Protein AF-A0A969JUV7-F1 (afdb_monomer_lite)

Secondary structure (DSSP, 8-state):
--TT-EEE-TT-EEEESS-EEEE--SEEEETTEEEESSS---GGG--S---EEEE-SSSPPEEEE-SEEEE-TT--EEEEESEEEE-SEEE-TTS-EEEEE--SSEEEEPPPTT------EEE------------PPPP--

Radius of gyration: 19.47 Å; chains: 1; bounding box: 37×51×66 Å

pLDDT: mean 85.62, std 19.37, range [42.34, 98.81]

Sequence (141 aa):
MNPAGIVFGQNFSLNIPASFTATTANGIAFGNNWMNATGPNNYALFPGEPTALGFTMTQPAGIINAGTIQVANNQAVSLFAGTVISNGLINAPTGAITTASVTGNQTIRLQVPGSLLGFEVQTASGILPADLPLCQPIYPH

Foldseek 3Di:
DAQQEEEQDQAREDEEAAAEEDENFQWWDQPPDIDGVDDDDDVVPRPDDTFKGAQQDQAGYEYEANYEAHYHEQHEYEYETCYYHHNYYYYHHNYYYYYDHDGHQWMWTDDDPPDPDDTDIDRPDDDDPPDDDPPDDDDDD

Structure (mmCIF, N/CA/C/O backbone):
data_AF-A0A969JUV7-F1
#
_entry.id   AF-A0A969JUV7-F1
#
loop_
_atom_site.group_PDB
_atom_site.id
_atom_site.type_symbol
_atom_site.label_atom_id
_atom_site.label_alt_id
_atom_site.label_comp_id
_atom_site.label_asym_id
_atom_site.label_entity_id
_atom_site.label_seq_id
_atom_site.pdbx_PDB_ins_code
_atom_site.Cartn_x
_atom_site.Cartn_y
_atom_site.Cartn_z
_atom_site.occupancy
_atom_site.B_iso_or_equiv
_atom_site.auth_seq_id
_atom_site.auth_comp_id
_atom_site.auth_asym_id
_atom_site.auth_atom_id
_atom_site.pdbx_PDB_model_num
ATOM 1 N N . MET A 1 1 ? 1.847 -5.754 0.032 1.00 96.94 1 MET A N 1
ATOM 2 C CA . MET A 1 1 ? 2.122 -5.657 -1.415 1.00 96.94 1 MET A CA 1
ATOM 3 C C . MET A 1 1 ? 1.685 -6.954 -2.072 1.00 96.94 1 MET A C 1
ATOM 5 O O . MET A 1 1 ? 2.132 -7.998 -1.621 1.00 96.94 1 MET A O 1
ATOM 9 N N . ASN A 1 2 ? 0.804 -6.902 -3.069 1.00 98.19 2 ASN A N 1
ATOM 10 C CA . ASN A 1 2 ? 0.425 -8.059 -3.880 1.00 98.19 2 ASN A CA 1
ATOM 11 C C . ASN A 1 2 ? 0.020 -7.605 -5.299 1.00 98.19 2 ASN A C 1
ATOM 13 O O . ASN A 1 2 ? -1.084 -7.080 -5.463 1.00 98.19 2 ASN A O 1
ATOM 17 N N . PRO A 1 3 ? 0.863 -7.811 -6.326 1.00 98.12 3 PRO A N 1
ATOM 18 C CA . PRO A 1 3 ? 0.585 -7.349 -7.687 1.00 98.12 3 PRO A CA 1
ATOM 19 C C . PRO A 1 3 ? -0.609 -8.020 -8.359 1.00 98.12 3 PRO A C 1
ATOM 21 O O . PRO A 1 3 ? -1.172 -7.461 -9.296 1.00 98.12 3 PRO A O 1
ATOM 24 N N . ALA A 1 4 ? -1.007 -9.203 -7.880 1.00 98.12 4 ALA A N 1
ATOM 25 C CA . ALA A 1 4 ? -2.168 -9.929 -8.388 1.00 98.12 4 ALA A CA 1
ATOM 26 C C . ALA A 1 4 ? -3.508 -9.346 -7.898 1.00 98.12 4 ALA A C 1
ATOM 28 O O . ALA A 1 4 ? -4.563 -9.760 -8.371 1.00 98.12 4 ALA A O 1
ATOM 29 N N . GLY A 1 5 ? -3.477 -8.386 -6.968 1.00 98.25 5 GLY A N 1
ATOM 30 C CA . GLY A 1 5 ? -4.663 -7.744 -6.407 1.00 98.25 5 GLY A CA 1
ATOM 31 C C . GLY A 1 5 ? -4.884 -8.080 -4.937 1.00 98.25 5 GLY A C 1
ATOM 32 O O . GLY A 1 5 ? -4.271 -8.991 -4.375 1.00 98.25 5 GLY A O 1
ATOM 33 N N . ILE A 1 6 ? -5.753 -7.305 -4.287 1.00 98.62 6 ILE A N 1
ATOM 34 C CA . ILE A 1 6 ? -6.108 -7.497 -2.874 1.00 98.62 6 ILE A CA 1
ATOM 35 C C . ILE A 1 6 ? -7.619 -7.347 -2.714 1.00 98.62 6 ILE A C 1
ATOM 37 O O . ILE A 1 6 ? -8.209 -6.384 -3.199 1.00 98.62 6 ILE A O 1
ATOM 41 N N . VAL A 1 7 ? -8.240 -8.283 -1.999 1.00 98.31 7 VAL A N 1
ATOM 42 C CA . VAL A 1 7 ? -9.665 -8.233 -1.662 1.00 98.31 7 VAL A CA 1
ATOM 43 C C . VAL A 1 7 ? -9.818 -8.328 -0.148 1.00 98.31 7 VAL A C 1
ATOM 45 O O . VAL A 1 7 ? -9.496 -9.351 0.452 1.00 98.31 7 VAL A O 1
ATOM 48 N N . PHE A 1 8 ? -10.342 -7.271 0.465 1.00 98.25 8 PHE A N 1
ATOM 49 C CA . PHE A 1 8 ? -10.827 -7.276 1.841 1.00 98.25 8 PHE A CA 1
ATOM 50 C C . PHE A 1 8 ? -12.337 -7.532 1.803 1.00 98.25 8 PHE A C 1
ATOM 52 O O . PHE A 1 8 ? -13.113 -6.636 1.483 1.00 98.25 8 PHE A O 1
ATOM 59 N N . GLY A 1 9 ? -12.755 -8.778 2.037 1.00 97.81 9 GLY A N 1
ATOM 60 C CA . GLY A 1 9 ? -14.160 -9.196 1.918 1.00 97.81 9 GLY A CA 1
ATOM 61 C C . GLY A 1 9 ? -15.089 -8.596 2.983 1.00 97.81 9 GLY A C 1
ATOM 62 O O . GLY A 1 9 ? -14.638 -7.971 3.935 1.00 97.81 9 GLY A O 1
ATOM 63 N N . GLN A 1 10 ? -16.398 -8.829 2.859 1.00 95.25 10 GLN A N 1
ATOM 64 C CA . GLN A 1 10 ? -17.422 -8.150 3.671 1.00 95.25 10 GLN A CA 1
ATOM 65 C C . GLN A 1 10 ? -17.326 -8.381 5.193 1.00 95.25 10 GLN A C 1
ATOM 67 O O . GLN A 1 10 ? -17.708 -7.516 5.972 1.00 95.25 10 GLN A O 1
ATOM 72 N N . ASN A 1 11 ? -16.762 -9.514 5.619 1.00 95.19 11 ASN A N 1
ATOM 73 C CA . ASN A 1 11 ? -16.541 -9.838 7.036 1.00 95.19 11 ASN A CA 1
ATOM 74 C C . ASN A 1 11 ? -15.081 -9.635 7.476 1.00 95.19 11 ASN A C 1
ATOM 76 O O . ASN A 1 11 ? -14.698 -10.046 8.570 1.00 95.19 11 ASN A O 1
ATOM 80 N N . PHE A 1 12 ? -14.241 -9.059 6.612 1.00 97.44 12 PHE A N 1
ATOM 81 C CA . PHE A 1 12 ? -12.859 -8.760 6.957 1.00 97.44 12 PHE A CA 1
ATOM 82 C C . PHE A 1 12 ? -12.821 -7.646 8.004 1.00 97.44 12 PHE A C 1
ATOM 84 O O . PHE A 1 12 ? -13.498 -6.630 7.857 1.00 97.44 12 PHE A O 1
ATOM 91 N N . SER A 1 13 ? -12.004 -7.825 9.039 1.00 97.81 13 SER A N 1
ATOM 92 C CA . SER A 1 13 ? -11.718 -6.787 10.023 1.00 97.81 13 SER A CA 1
ATOM 93 C C . SER A 1 13 ? -10.221 -6.742 10.289 1.00 97.81 13 SER A C 1
ATOM 95 O O . SER A 1 13 ? -9.625 -7.740 10.697 1.00 97.81 13 SER A O 1
ATOM 97 N N . LEU A 1 14 ? -9.621 -5.581 10.053 1.00 97.94 14 LEU A N 1
ATOM 98 C CA . LEU A 1 14 ? -8.272 -5.248 10.484 1.00 97.94 14 LEU A CA 1
ATOM 99 C C . LEU A 1 14 ? -8.376 -4.169 11.556 1.00 97.94 14 LEU A C 1
ATOM 101 O O . LEU A 1 14 ? -8.973 -3.127 11.310 1.00 97.94 14 LEU A O 1
ATOM 105 N N . ASN A 1 15 ? -7.776 -4.405 12.718 1.00 97.75 15 ASN A N 1
ATOM 106 C CA . ASN A 1 15 ? -7.651 -3.412 13.779 1.00 97.75 15 ASN A CA 1
ATOM 107 C C . ASN A 1 15 ? -6.237 -3.490 14.355 1.00 97.75 15 ASN A C 1
ATOM 109 O O . ASN A 1 15 ? -5.905 -4.453 15.048 1.00 97.75 15 ASN A O 1
ATOM 113 N N . ILE A 1 16 ? -5.392 -2.520 14.010 1.00 97.69 16 ILE A N 1
ATOM 114 C CA . ILE A 1 16 ? -3.970 -2.527 14.372 1.00 97.69 16 ILE A CA 1
ATOM 115 C C . ILE A 1 16 ? -3.524 -1.178 14.955 1.00 97.69 16 ILE A C 1
ATOM 117 O O . ILE A 1 16 ? -4.061 -0.133 14.587 1.00 97.69 16 ILE A O 1
ATOM 121 N N . PRO A 1 17 ? -2.511 -1.157 15.844 1.00 97.12 17 PRO A N 1
ATOM 122 C CA . PRO A 1 17 ? -2.065 0.073 16.499 1.00 97.12 17 PRO A CA 1
ATOM 123 C C . PRO A 1 17 ? -1.187 0.974 15.614 1.00 97.12 17 PRO A C 1
ATOM 125 O O . PRO A 1 17 ? -0.732 2.017 16.073 1.00 97.12 17 PRO A O 1
ATOM 128 N N . ALA A 1 18 ? -0.915 0.571 14.373 1.00 96.06 18 ALA A N 1
ATOM 129 C CA . ALA A 1 18 ? 0.046 1.207 13.480 1.00 96.06 18 ALA A CA 1
ATOM 130 C C . ALA A 1 18 ? -0.593 1.581 12.140 1.00 96.06 18 ALA A C 1
ATOM 132 O O . ALA A 1 18 ? -1.701 1.153 11.818 1.00 96.06 18 ALA A O 1
ATOM 133 N N . SER A 1 19 ? 0.136 2.362 11.347 1.00 95.94 19 SER A N 1
ATOM 134 C CA . SER A 1 19 ? -0.265 2.703 9.986 1.00 95.94 19 SER A CA 1
ATOM 135 C C . SER A 1 19 ? -0.323 1.461 9.088 1.00 95.94 19 SER A C 1
ATOM 137 O O . SER A 1 19 ? 0.500 0.551 9.192 1.00 95.94 19 SER A O 1
ATOM 139 N N . PHE A 1 20 ? -1.296 1.430 8.182 1.00 96.81 20 PHE A N 1
ATOM 140 C CA . PHE A 1 20 ? -1.545 0.328 7.263 1.00 96.81 20 PHE A CA 1
ATOM 141 C C . PHE A 1 20 ? -1.355 0.776 5.816 1.00 96.81 20 PHE A C 1
ATOM 143 O O . PHE A 1 20 ? -1.924 1.779 5.395 1.00 96.81 20 PHE A O 1
ATOM 150 N N . THR A 1 21 ? -0.604 0.00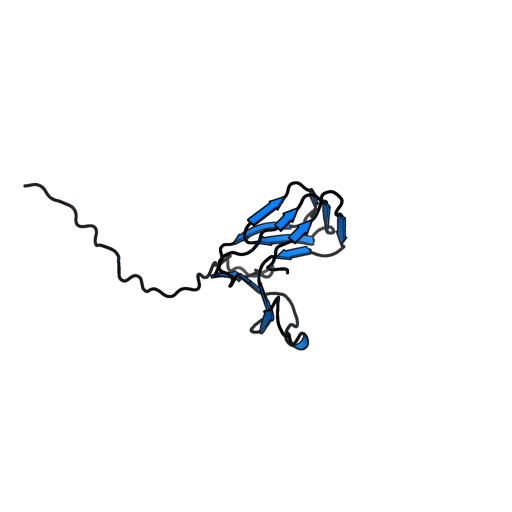7 5.027 1.00 96.56 21 THR A N 1
ATOM 151 C CA . THR A 1 21 ? -0.504 0.220 3.578 1.00 96.56 21 THR A CA 1
ATOM 152 C C . THR A 1 21 ? -0.802 -1.067 2.820 1.00 96.56 21 THR A C 1
ATOM 154 O O . THR A 1 21 ? -0.126 -2.081 3.001 1.00 96.56 21 THR A O 1
ATOM 157 N N . ALA A 1 22 ? -1.775 -1.011 1.914 1.00 97.88 22 ALA A N 1
ATOM 158 C CA . ALA A 1 22 ? -2.044 -2.060 0.941 1.00 97.88 22 ALA A CA 1
ATOM 159 C C . ALA A 1 22 ? -1.699 -1.549 -0.459 1.00 97.88 22 ALA A C 1
ATOM 161 O O . ALA A 1 22 ? -2.064 -0.438 -0.838 1.00 97.88 22 ALA A O 1
ATOM 162 N N . THR A 1 23 ? -0.976 -2.358 -1.233 1.00 98.44 23 THR A N 1
ATOM 163 C CA . THR A 1 23 ? -0.543 -1.951 -2.572 1.00 98.44 23 THR A CA 1
ATOM 164 C C . THR A 1 23 ? -0.492 -3.107 -3.560 1.00 98.44 23 THR A C 1
ATOM 166 O O . THR A 1 23 ? -0.093 -4.211 -3.172 1.00 98.44 23 THR A O 1
ATOM 169 N N . THR A 1 24 ? -0.858 -2.842 -4.817 1.00 98.62 24 THR A N 1
ATOM 170 C CA . THR A 1 24 ? -0.656 -3.751 -5.964 1.00 98.62 24 THR A CA 1
ATOM 171 C C . THR A 1 24 ? 0.575 -3.400 -6.803 1.00 98.62 24 THR A C 1
ATOM 173 O O . THR A 1 24 ? 0.778 -3.958 -7.879 1.00 98.62 24 THR A O 1
ATOM 176 N N . ALA A 1 25 ? 1.439 -2.520 -6.292 1.00 98.31 25 ALA A N 1
ATOM 177 C CA . ALA A 1 25 ? 2.805 -2.375 -6.781 1.00 98.31 25 ALA A CA 1
ATOM 178 C C . ALA A 1 25 ? 3.531 -3.731 -6.780 1.00 98.31 25 ALA A C 1
ATOM 180 O O . ALA A 1 25 ? 3.235 -4.608 -5.965 1.00 98.31 25 ALA A O 1
ATOM 181 N N . ASN A 1 26 ? 4.514 -3.888 -7.662 1.00 98.06 26 ASN A N 1
ATOM 182 C CA . ASN A 1 26 ? 5.400 -5.050 -7.706 1.00 98.06 26 ASN A CA 1
ATOM 183 C C . ASN A 1 26 ? 6.809 -4.775 -7.179 1.00 98.06 26 ASN A C 1
ATOM 185 O O . ASN A 1 26 ? 7.618 -5.703 -7.120 1.00 98.06 26 ASN A O 1
ATOM 189 N N . GLY A 1 27 ? 7.070 -3.546 -6.732 1.00 97.25 27 GLY A N 1
ATOM 190 C CA . GLY A 1 27 ? 8.274 -3.193 -5.996 1.00 97.25 27 GLY A CA 1
ATOM 191 C C . GLY A 1 27 ? 8.018 -2.159 -4.901 1.00 97.25 27 GLY A C 1
ATOM 192 O O . GLY A 1 27 ? 7.154 -1.293 -5.044 1.00 97.25 27 GLY A O 1
ATOM 193 N N . ILE A 1 28 ? 8.809 -2.219 -3.831 1.00 96.69 28 ILE A N 1
ATOM 194 C CA . ILE A 1 28 ? 8.925 -1.173 -2.807 1.00 96.69 28 ILE A CA 1
ATOM 195 C C . ILE A 1 28 ? 10.393 -0.760 -2.709 1.00 96.69 28 ILE A C 1
ATOM 197 O O . ILE A 1 28 ? 11.256 -1.616 -2.522 1.00 96.69 28 ILE A O 1
ATOM 201 N N . ALA A 1 29 ? 10.681 0.534 -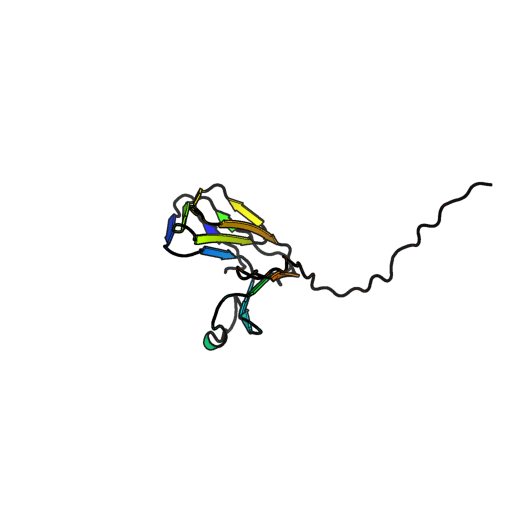2.825 1.00 94.50 29 ALA A N 1
ATOM 202 C CA . ALA A 1 29 ? 12.038 1.048 -2.685 1.00 94.50 29 ALA A CA 1
ATOM 203 C C . ALA A 1 29 ? 12.372 1.362 -1.222 1.00 94.50 29 ALA A C 1
ATOM 205 O O . ALA A 1 29 ? 11.565 1.968 -0.519 1.00 94.50 29 ALA A O 1
ATOM 206 N N . PHE A 1 30 ? 13.588 1.009 -0.813 1.00 92.62 30 PHE A N 1
ATOM 207 C CA . PHE A 1 30 ? 14.226 1.389 0.447 1.00 92.62 30 PHE A CA 1
ATOM 208 C C . PHE A 1 30 ? 15.598 1.982 0.105 1.00 92.62 30 PHE A C 1
ATOM 210 O O . PHE A 1 30 ? 16.546 1.257 -0.216 1.00 92.62 30 PHE A O 1
ATOM 217 N N . GLY A 1 31 ? 15.693 3.314 0.079 1.00 87.00 31 GLY A N 1
ATOM 218 C CA . GLY A 1 31 ? 16.861 4.000 -0.480 1.00 87.00 31 GLY A CA 1
ATOM 219 C C . GLY A 1 31 ? 17.077 3.624 -1.953 1.00 87.00 31 GLY A C 1
ATOM 220 O O . GLY A 1 31 ? 16.204 3.867 -2.783 1.00 87.00 31 GLY A O 1
ATOM 221 N N . ASN A 1 32 ? 18.223 3.008 -2.262 1.00 87.81 32 ASN A N 1
ATOM 222 C CA . ASN A 1 32 ? 18.583 2.571 -3.620 1.00 87.81 32 ASN A CA 1
ATOM 223 C C . ASN A 1 32 ? 18.185 1.116 -3.929 1.00 87.81 32 ASN A C 1
ATOM 225 O O . ASN A 1 32 ? 18.376 0.658 -5.055 1.00 87.81 32 ASN A O 1
ATOM 229 N N . ASN A 1 33 ? 17.663 0.380 -2.945 1.00 93.75 33 ASN A N 1
ATOM 230 C CA . ASN A 1 33 ? 17.331 -1.034 -3.089 1.00 93.75 33 ASN A CA 1
ATOM 231 C C . ASN A 1 33 ? 15.827 -1.226 -3.298 1.00 93.75 33 ASN A C 1
ATOM 233 O O . ASN A 1 33 ? 15.017 -0.460 -2.780 1.00 93.75 33 ASN A O 1
ATOM 237 N N . TRP A 1 34 ? 15.457 -2.287 -4.016 1.00 94.75 34 TRP A N 1
ATOM 238 C CA . TRP A 1 34 ? 14.064 -2.646 -4.276 1.00 94.75 34 TRP A CA 1
ATOM 239 C C . TRP A 1 34 ? 13.722 -3.999 -3.668 1.00 94.75 34 TRP A C 1
ATOM 241 O O . TRP A 1 34 ? 14.364 -5.007 -3.963 1.00 94.75 34 TRP A O 1
ATOM 251 N N . MET A 1 35 ? 12.676 -4.014 -2.850 1.00 96.06 35 MET A N 1
ATOM 252 C CA . MET A 1 35 ? 11.967 -5.222 -2.460 1.00 96.06 35 MET A CA 1
ATOM 253 C C . MET A 1 35 ? 10.970 -5.566 -3.562 1.00 96.06 35 MET A C 1
ATOM 255 O O . MET A 1 35 ? 10.026 -4.813 -3.796 1.00 96.06 35 MET A O 1
ATOM 259 N N . ASN A 1 36 ? 11.157 -6.705 -4.220 1.00 96.50 36 ASN A N 1
ATOM 260 C CA . ASN A 1 36 ? 10.290 -7.172 -5.297 1.00 96.50 36 ASN A CA 1
ATOM 261 C C . ASN A 1 36 ? 9.166 -8.052 -4.747 1.00 96.50 36 ASN A C 1
ATOM 263 O O . ASN A 1 36 ? 9.376 -8.841 -3.829 1.00 96.50 36 ASN A O 1
ATOM 267 N N . ALA A 1 37 ? 7.970 -7.969 -5.322 1.00 96.06 37 ALA A N 1
ATOM 268 C CA . ALA A 1 37 ? 6.853 -8.820 -4.907 1.00 96.06 37 ALA A CA 1
ATOM 269 C C . ALA A 1 37 ? 7.039 -10.304 -5.261 1.00 96.06 37 ALA A C 1
ATOM 271 O O . ALA A 1 37 ? 6.408 -11.170 -4.660 1.00 96.06 37 ALA A O 1
ATOM 272 N N . THR A 1 38 ? 7.892 -10.593 -6.243 1.00 93.12 38 THR A N 1
ATOM 273 C CA . THR A 1 38 ? 8.174 -11.938 -6.746 1.00 93.12 38 THR A CA 1
ATOM 274 C C . THR A 1 38 ? 9.668 -12.118 -6.958 1.00 93.12 38 THR A C 1
ATOM 276 O O . THR A 1 38 ? 10.360 -11.168 -7.322 1.00 93.12 38 THR A O 1
ATOM 279 N N . GLY A 1 39 ? 10.147 -13.351 -6.818 1.00 92.94 39 GLY A N 1
ATOM 280 C CA . GLY A 1 39 ? 11.566 -13.666 -6.963 1.00 92.94 39 GLY A CA 1
ATOM 281 C C . GLY A 1 39 ? 12.359 -13.454 -5.667 1.00 92.94 39 GLY A C 1
ATOM 282 O O . GLY A 1 39 ? 11.779 -13.193 -4.610 1.00 92.94 39 GLY A O 1
ATOM 283 N N . PRO A 1 40 ? 13.688 -13.634 -5.722 1.00 92.75 40 PRO A N 1
ATOM 284 C CA . PRO A 1 40 ? 14.535 -13.553 -4.542 1.00 92.75 40 PRO A CA 1
ATOM 285 C C . PRO A 1 40 ? 14.668 -12.107 -4.047 1.00 92.75 40 PRO A C 1
ATOM 287 O O . PRO A 1 40 ? 14.866 -11.180 -4.830 1.00 92.75 40 PRO A O 1
ATOM 290 N N . ASN A 1 41 ? 14.626 -11.937 -2.726 1.00 95.00 41 ASN A N 1
ATOM 291 C CA . ASN A 1 41 ? 14.894 -10.675 -2.043 1.00 95.00 41 ASN A CA 1
ATOM 292 C C . ASN A 1 41 ? 15.967 -10.883 -0.976 1.00 95.00 41 ASN A C 1
ATOM 294 O O . ASN A 1 41 ? 15.945 -11.884 -0.260 1.00 95.00 41 ASN A O 1
ATOM 298 N N . ASN A 1 42 ? 16.858 -9.905 -0.822 1.00 92.50 42 ASN A N 1
ATOM 299 C CA . ASN A 1 42 ? 17.752 -9.833 0.328 1.00 92.50 42 ASN A CA 1
ATOM 300 C C . ASN A 1 42 ? 17.207 -8.814 1.335 1.00 92.50 42 ASN A C 1
ATOM 302 O O . ASN A 1 42 ? 17.473 -7.619 1.231 1.00 92.50 42 ASN A O 1
ATOM 306 N N . TYR A 1 43 ? 16.447 -9.299 2.315 1.00 89.50 43 TYR A N 1
ATOM 307 C CA . TYR A 1 43 ? 15.756 -8.448 3.288 1.00 89.50 43 TYR A CA 1
ATOM 308 C C . TYR A 1 43 ? 16.695 -7.632 4.187 1.00 89.50 43 TYR A C 1
ATOM 310 O O . TYR A 1 43 ? 16.280 -6.603 4.713 1.00 89.50 43 TYR A O 1
ATOM 318 N N . ALA A 1 44 ? 17.968 -8.026 4.312 1.00 92.56 44 ALA A N 1
ATOM 319 C CA . ALA A 1 44 ? 18.965 -7.246 5.045 1.00 92.56 44 ALA A CA 1
ATOM 320 C C . ALA A 1 44 ? 19.300 -5.903 4.363 1.00 92.56 44 ALA A C 1
ATOM 322 O O . ALA A 1 44 ? 19.864 -5.018 5.001 1.00 92.56 44 ALA A O 1
ATOM 323 N N . LEU A 1 45 ? 18.950 -5.736 3.080 1.00 88.81 45 LEU A N 1
ATOM 324 C CA . LEU A 1 45 ? 19.205 -4.521 2.297 1.00 88.81 45 LEU A CA 1
ATOM 325 C C . LEU A 1 45 ? 18.090 -3.473 2.386 1.00 88.81 45 LEU A C 1
ATOM 327 O O . LEU A 1 45 ? 18.193 -2.428 1.738 1.00 88.81 45 LEU A O 1
ATOM 331 N N . PHE A 1 46 ? 17.042 -3.730 3.170 1.00 88.25 46 PHE A N 1
ATOM 332 C CA . PHE A 1 46 ? 15.891 -2.837 3.312 1.00 88.25 46 PHE A CA 1
ATOM 333 C C . PHE A 1 46 ? 15.750 -2.257 4.734 1.00 88.25 46 PHE A C 1
ATOM 335 O O . PHE A 1 46 ? 14.670 -2.354 5.319 1.00 88.25 46 PHE A O 1
ATOM 342 N N . PRO A 1 47 ? 16.809 -1.686 5.347 1.00 81.62 47 PRO A N 1
ATOM 343 C CA . PRO A 1 47 ? 16.649 -0.988 6.614 1.00 81.62 47 PRO A CA 1
ATOM 344 C C . PRO A 1 47 ? 15.896 0.337 6.405 1.00 81.62 47 PRO A C 1
ATOM 346 O O . PRO A 1 47 ? 16.151 1.062 5.443 1.00 81.62 47 PRO A O 1
ATOM 349 N N . GLY A 1 48 ? 15.017 0.681 7.347 1.00 85.50 48 GLY A N 1
ATOM 350 C CA . GLY A 1 48 ? 14.319 1.969 7.381 1.00 85.50 48 GLY A CA 1
ATOM 351 C C . GLY A 1 48 ? 12.975 1.986 6.651 1.00 85.50 48 GLY A C 1
ATOM 352 O O . GLY A 1 48 ? 12.328 0.955 6.478 1.00 85.50 48 GLY A O 1
ATOM 353 N N . GLU A 1 49 ? 12.548 3.189 6.265 1.00 88.56 49 GLU A N 1
ATOM 354 C CA . GLU A 1 49 ? 11.213 3.437 5.717 1.00 88.56 49 GLU A CA 1
ATOM 355 C C . GLU A 1 49 ? 11.167 3.301 4.184 1.00 88.56 49 GLU A C 1
ATOM 357 O O . GLU A 1 49 ? 12.114 3.698 3.492 1.00 88.56 49 GLU A O 1
ATOM 362 N N . PRO A 1 50 ? 10.052 2.799 3.625 1.00 91.94 50 PRO A N 1
ATOM 363 C CA . PRO A 1 50 ? 9.798 2.821 2.191 1.00 91.94 50 PRO A CA 1
ATOM 364 C C . PRO A 1 50 ? 9.835 4.237 1.602 1.00 91.94 50 PRO A C 1
ATOM 366 O O . PRO A 1 50 ? 9.213 5.157 2.130 1.00 91.94 50 PRO A O 1
ATOM 369 N N . THR A 1 51 ? 10.480 4.405 0.449 1.00 92.38 51 THR A N 1
ATOM 370 C CA . THR A 1 51 ? 10.582 5.699 -0.253 1.00 92.38 51 THR A CA 1
ATOM 371 C C . THR A 1 51 ? 9.823 5.734 -1.576 1.00 92.38 51 THR A C 1
ATOM 373 O O . THR A 1 51 ? 9.525 6.813 -2.091 1.00 92.38 51 THR A O 1
ATOM 376 N N . ALA A 1 52 ? 9.496 4.578 -2.160 1.00 94.25 52 ALA A N 1
ATOM 377 C CA . ALA A 1 52 ? 8.745 4.520 -3.409 1.00 94.25 52 ALA A CA 1
ATOM 378 C C . ALA A 1 52 ? 7.984 3.205 -3.601 1.00 94.25 52 ALA A C 1
ATOM 380 O O . ALA A 1 52 ? 8.344 2.172 -3.040 1.00 94.25 52 ALA A O 1
ATOM 381 N N . LEU A 1 53 ? 6.969 3.248 -4.462 1.00 96.94 53 LEU A N 1
ATOM 382 C CA . LEU A 1 53 ? 6.234 2.092 -4.963 1.00 96.94 53 LEU A CA 1
ATOM 383 C C . LEU A 1 53 ? 6.431 1.977 -6.476 1.00 96.94 53 LEU A C 1
ATOM 385 O O . LEU A 1 53 ? 6.217 2.941 -7.209 1.00 96.94 53 LEU A O 1
ATOM 389 N N . GLY A 1 54 ? 6.829 0.796 -6.938 1.00 97.44 54 GLY A N 1
ATOM 390 C CA . GLY A 1 54 ? 7.042 0.486 -8.346 1.00 97.44 54 GLY A CA 1
ATOM 391 C C . GLY A 1 54 ? 5.829 -0.227 -8.921 1.00 97.44 54 GLY A C 1
ATOM 392 O O . GLY A 1 54 ? 5.500 -1.328 -8.487 1.00 97.44 54 GLY A O 1
ATOM 393 N N . PHE A 1 55 ? 5.182 0.390 -9.902 1.00 97.88 55 PHE A N 1
ATOM 394 C CA . PHE A 1 55 ? 4.109 -0.190 -10.703 1.00 97.88 55 PHE A CA 1
ATOM 395 C C . PHE A 1 55 ? 4.662 -0.475 -12.101 1.00 97.88 55 PHE A C 1
ATOM 397 O O . PHE A 1 55 ? 4.268 0.159 -13.073 1.00 97.88 55 PHE A O 1
ATOM 404 N N . THR A 1 56 ? 5.636 -1.385 -12.219 1.00 96.62 56 THR A N 1
ATOM 405 C CA . THR A 1 56 ? 6.358 -1.599 -13.493 1.00 96.62 56 THR A CA 1
ATOM 406 C C . THR A 1 56 ? 5.600 -2.489 -14.481 1.00 96.62 56 THR A C 1
ATOM 408 O O . THR A 1 56 ? 5.980 -2.591 -15.645 1.00 96.62 56 THR A O 1
ATOM 411 N N . MET A 1 57 ? 4.504 -3.106 -14.034 1.00 95.38 57 MET A N 1
ATOM 412 C CA . MET A 1 57 ? 3.560 -3.845 -14.874 1.00 95.38 57 MET A CA 1
ATOM 413 C C . MET A 1 57 ? 2.732 -2.889 -15.735 1.00 95.38 57 MET A C 1
ATOM 415 O O . MET A 1 57 ? 2.386 -1.809 -15.271 1.00 95.38 57 MET A O 1
ATOM 419 N N . THR A 1 58 ? 2.336 -3.315 -16.937 1.00 96.44 58 THR A N 1
ATOM 420 C CA . THR A 1 58 ? 1.479 -2.521 -17.841 1.00 96.44 58 THR A CA 1
ATOM 421 C C . THR A 1 58 ? 0.077 -2.292 -17.287 1.00 96.44 58 THR A C 1
ATOM 423 O O . THR A 1 58 ? -0.500 -1.223 -17.469 1.00 96.44 58 THR A O 1
ATOM 426 N N . GLN A 1 59 ? -0.471 -3.280 -16.579 1.00 96.75 59 GLN A N 1
ATOM 427 C CA . GLN A 1 59 ? -1.792 -3.185 -15.971 1.00 96.75 59 GLN A CA 1
ATOM 428 C C . GLN A 1 59 ? -1.744 -3.712 -14.534 1.00 96.75 59 GLN A C 1
ATOM 430 O O . GLN A 1 59 ? -1.834 -4.921 -14.314 1.00 96.75 59 GLN A O 1
ATOM 435 N N . PRO A 1 60 ? -1.550 -2.824 -13.545 1.00 97.56 60 PRO A N 1
ATOM 436 C CA . PRO A 1 60 ? -1.612 -3.205 -12.144 1.00 97.56 60 PRO A CA 1
ATOM 437 C C . PRO A 1 60 ? -3.017 -3.675 -11.755 1.00 97.56 60 PRO A C 1
ATOM 439 O O . PRO A 1 60 ? -4.016 -3.117 -12.210 1.00 97.56 60 PRO A O 1
ATOM 442 N N . ALA A 1 61 ? -3.104 -4.677 -10.879 1.00 98.50 61 ALA A N 1
ATOM 443 C CA . ALA A 1 61 ? -4.384 -5.161 -10.371 1.00 98.50 61 ALA A CA 1
ATOM 444 C C . ALA A 1 61 ? -5.043 -4.160 -9.404 1.00 98.50 61 ALA A C 1
ATOM 446 O O . ALA A 1 61 ? -4.424 -3.187 -8.957 1.00 98.50 61 ALA A O 1
ATOM 447 N N . GLY A 1 62 ? -6.305 -4.415 -9.056 1.00 98.50 62 GLY A N 1
ATOM 448 C CA . GLY A 1 62 ? -7.080 -3.575 -8.147 1.00 98.50 62 GLY A CA 1
ATOM 449 C C . GLY A 1 62 ? -7.009 -3.974 -6.668 1.00 98.50 62 GLY A C 1
ATOM 450 O O . GLY A 1 62 ? -6.577 -5.072 -6.307 1.00 98.50 62 GLY A O 1
ATOM 451 N N . ILE A 1 63 ? -7.489 -3.070 -5.815 1.00 98.81 63 ILE A N 1
ATOM 452 C CA . ILE A 1 63 ? -7.845 -3.322 -4.416 1.00 98.81 63 ILE A CA 1
ATOM 453 C C . ILE A 1 63 ? -9.355 -3.145 -4.276 1.00 98.81 63 ILE A C 1
ATOM 455 O O . ILE A 1 63 ? -9.893 -2.109 -4.667 1.00 98.81 63 ILE A O 1
ATOM 459 N N . ILE A 1 64 ? -10.024 -4.130 -3.679 1.00 98.50 64 ILE A N 1
ATOM 460 C CA . ILE A 1 64 ? -11.435 -4.045 -3.293 1.00 98.50 64 ILE A CA 1
ATOM 461 C C . ILE A 1 64 ? -11.516 -4.128 -1.771 1.00 98.50 64 ILE A C 1
ATOM 463 O O . ILE A 1 64 ? -11.049 -5.101 -1.182 1.00 98.50 64 ILE A O 1
ATOM 467 N N . ASN A 1 65 ? -12.127 -3.134 -1.135 1.00 98.31 65 ASN A N 1
ATOM 468 C CA . ASN A 1 65 ? -12.468 -3.160 0.280 1.00 98.31 65 ASN A CA 1
ATOM 469 C C . ASN A 1 65 ? -13.985 -3.195 0.472 1.00 98.31 65 ASN A C 1
ATOM 471 O O . ASN A 1 65 ? -14.669 -2.226 0.166 1.00 98.31 65 ASN A O 1
ATOM 475 N N . ALA A 1 66 ? -14.500 -4.288 1.018 1.00 98.38 66 ALA A N 1
ATOM 476 C CA . ALA A 1 66 ? -15.883 -4.451 1.455 1.00 98.38 66 ALA A CA 1
ATOM 477 C C . ALA A 1 66 ? -16.001 -4.656 2.980 1.00 98.38 66 ALA A C 1
ATOM 479 O O . ALA A 1 66 ? -17.118 -4.750 3.481 1.00 98.38 66 ALA A O 1
ATOM 480 N N . GLY A 1 67 ? -14.876 -4.738 3.701 1.00 98.19 67 GLY A N 1
ATOM 481 C CA . GLY A 1 67 ? -14.818 -4.978 5.147 1.00 98.19 67 GLY A CA 1
ATOM 482 C C . GLY A 1 67 ? -14.449 -3.732 5.953 1.00 98.19 67 GLY A C 1
ATOM 483 O O . GLY A 1 67 ? -14.643 -2.604 5.505 1.00 98.19 67 GLY A O 1
ATOM 484 N N . THR A 1 68 ? -13.894 -3.933 7.147 1.00 98.56 68 THR A N 1
ATOM 485 C CA . THR A 1 68 ? -13.462 -2.860 8.052 1.00 98.56 68 THR A CA 1
ATOM 486 C C . THR A 1 68 ? -11.943 -2.826 8.169 1.00 98.56 68 THR A C 1
ATOM 488 O O . THR A 1 68 ? -11.315 -3.808 8.559 1.00 98.56 68 THR A O 1
ATOM 491 N N . ILE A 1 69 ? -11.345 -1.674 7.872 1.00 98.50 69 ILE A N 1
ATOM 492 C CA . ILE A 1 69 ? -9.922 -1.391 8.072 1.00 98.50 69 ILE A CA 1
ATOM 493 C C . ILE A 1 69 ? -9.818 -0.275 9.108 1.00 98.50 69 ILE A C 1
ATOM 495 O O . ILE A 1 69 ? -10.207 0.857 8.836 1.00 98.50 69 ILE A O 1
ATOM 499 N N . GLN A 1 70 ? -9.297 -0.585 10.289 1.00 98.44 70 GLN A N 1
ATOM 500 C CA . GLN A 1 70 ? -9.131 0.352 11.391 1.00 98.44 70 GLN A CA 1
ATOM 501 C C . GLN A 1 70 ? -7.672 0.419 11.846 1.00 98.44 70 GLN A C 1
ATOM 503 O O . GLN A 1 70 ? -7.009 -0.603 12.042 1.00 98.44 70 GLN A O 1
ATOM 508 N N . VAL A 1 71 ? -7.194 1.644 12.048 1.00 98.38 71 VAL A N 1
ATOM 509 C CA . VAL A 1 71 ? -5.901 1.939 12.673 1.00 98.38 71 VAL A CA 1
ATOM 510 C C . VAL A 1 71 ? -6.105 2.805 13.918 1.00 98.38 71 VAL A C 1
ATOM 512 O O . VAL A 1 71 ? -7.166 3.409 14.099 1.00 98.38 71 VAL A O 1
ATOM 515 N N . ALA A 1 72 ? -5.109 2.847 14.803 1.00 97.94 72 ALA A N 1
ATOM 516 C CA . ALA A 1 72 ? -5.153 3.687 16.000 1.00 97.94 72 ALA A CA 1
ATOM 517 C C . ALA A 1 72 ? -5.129 5.195 15.683 1.00 97.94 72 ALA A C 1
ATOM 519 O O . ALA A 1 72 ? -4.884 5.618 14.552 1.00 97.94 72 ALA A O 1
ATOM 520 N N . ASN A 1 73 ? -5.362 6.012 16.713 1.00 97.44 73 ASN A N 1
ATOM 521 C CA . ASN A 1 73 ? -5.310 7.467 16.597 1.00 97.44 73 ASN A CA 1
ATOM 522 C C . ASN A 1 73 ? -3.967 7.928 16.013 1.00 97.44 73 ASN A C 1
ATOM 524 O O . ASN A 1 73 ? -2.911 7.414 16.390 1.00 97.44 73 ASN A O 1
ATOM 528 N N . ASN A 1 74 ? -4.014 8.933 15.139 1.00 95.94 74 ASN A N 1
ATOM 529 C CA . ASN A 1 74 ? -2.835 9.525 14.500 1.00 95.94 74 ASN A CA 1
ATOM 530 C C . ASN A 1 74 ? -2.028 8.530 13.631 1.00 95.94 74 ASN A C 1
ATOM 532 O O . ASN A 1 74 ? -0.838 8.729 13.398 1.00 95.94 74 ASN A O 1
ATOM 536 N N . GLN A 1 75 ? -2.660 7.449 13.160 1.00 96.69 75 GLN A N 1
ATOM 537 C CA . GLN A 1 75 ? -2.091 6.502 12.194 1.00 96.69 75 GLN A CA 1
ATOM 538 C C . GLN A 1 75 ? -2.759 6.645 10.828 1.00 96.69 75 GLN A C 1
ATOM 540 O O . GLN A 1 75 ? -3.877 7.142 10.726 1.00 96.69 75 GLN A O 1
ATOM 545 N N . ALA A 1 76 ? -2.087 6.197 9.769 1.00 96.00 76 ALA A N 1
ATOM 546 C CA . ALA A 1 76 ? -2.573 6.337 8.403 1.00 96.00 76 ALA A CA 1
ATOM 547 C C . ALA A 1 76 ? -3.035 5.010 7.787 1.00 96.00 76 ALA A C 1
ATOM 549 O O . ALA A 1 76 ? -2.476 3.952 8.069 1.00 96.00 76 ALA A O 1
ATOM 550 N N . VAL A 1 77 ? -4.011 5.076 6.882 1.00 97.56 77 VAL A N 1
ATOM 551 C CA . VAL A 1 77 ? -4.357 3.992 5.954 1.00 97.56 77 VAL A CA 1
ATOM 552 C C . VAL A 1 77 ? -4.054 4.451 4.534 1.00 97.56 77 VAL A C 1
ATOM 554 O O . VAL A 1 77 ? -4.586 5.462 4.091 1.00 97.56 77 VAL A O 1
ATOM 557 N N . SER A 1 78 ? -3.241 3.692 3.803 1.00 96.62 78 SER A N 1
ATOM 558 C CA . SER A 1 78 ? -2.898 3.986 2.411 1.00 96.62 78 SER A CA 1
ATOM 559 C C . SER A 1 78 ? -3.224 2.817 1.480 1.00 96.62 78 SER A C 1
ATOM 561 O O . SER A 1 78 ? -2.741 1.704 1.690 1.00 96.62 78 SER A O 1
ATOM 563 N N . LEU A 1 79 ? -4.018 3.056 0.434 1.00 97.81 79 LEU A N 1
ATOM 564 C CA . LEU A 1 79 ? -4.372 2.065 -0.588 1.00 97.81 79 LEU A CA 1
ATOM 565 C C . LEU A 1 79 ? -3.887 2.534 -1.969 1.00 97.81 79 LEU A C 1
ATOM 567 O O . LEU A 1 79 ? -4.402 3.512 -2.510 1.00 97.81 79 LEU A O 1
ATOM 571 N N . PHE A 1 80 ? -2.923 1.825 -2.557 1.00 97.69 80 PHE A N 1
ATOM 572 C CA . PHE A 1 80 ? -2.340 2.169 -3.862 1.00 97.69 80 PHE A CA 1
ATOM 573 C C . PHE A 1 80 ? -2.501 1.020 -4.852 1.00 97.69 80 PHE A C 1
ATOM 575 O O . PHE A 1 80 ? -1.965 -0.064 -4.634 1.00 97.69 80 PHE A O 1
ATOM 582 N N . ALA A 1 81 ? -3.223 1.219 -5.950 1.00 98.38 81 ALA A N 1
ATOM 583 C CA . ALA A 1 81 ? -3.490 0.121 -6.876 1.00 98.38 81 ALA A CA 1
ATOM 584 C C . ALA A 1 81 ? -3.726 0.584 -8.307 1.00 98.38 81 ALA A C 1
ATOM 586 O O . ALA A 1 81 ? -3.860 1.773 -8.543 1.00 98.38 81 ALA A O 1
ATOM 587 N N . GLY A 1 82 ? -3.863 -0.342 -9.259 1.00 97.94 82 GLY A N 1
ATOM 588 C CA . GLY A 1 82 ? -4.376 -0.005 -10.592 1.00 97.94 82 GLY A CA 1
ATOM 589 C C . GLY A 1 82 ? -5.800 0.549 -10.544 1.00 97.94 82 GLY A C 1
ATOM 590 O O . GLY A 1 82 ? -6.176 1.434 -11.307 1.00 97.94 82 GLY A O 1
ATOM 591 N N . THR A 1 83 ? -6.597 0.063 -9.596 1.00 98.19 83 THR A N 1
ATOM 592 C CA . THR A 1 83 ? -7.937 0.571 -9.291 1.00 98.19 83 THR A CA 1
ATOM 593 C C . THR A 1 83 ? -8.221 0.345 -7.815 1.00 98.19 83 THR A C 1
ATOM 595 O O . THR A 1 83 ? -7.913 -0.726 -7.295 1.00 98.19 83 THR A O 1
ATOM 598 N N . VAL A 1 84 ? -8.817 1.318 -7.131 1.00 98.06 84 VAL A N 1
ATOM 599 C CA . VAL A 1 84 ? -9.248 1.167 -5.734 1.00 98.06 84 VAL A CA 1
ATOM 600 C C . VAL A 1 84 ? -10.764 1.303 -5.660 1.00 98.06 84 VAL A C 1
ATOM 602 O O . VAL A 1 84 ? -11.318 2.319 -6.069 1.00 98.06 84 VAL A O 1
ATOM 605 N N . ILE A 1 85 ? -11.429 0.283 -5.122 1.00 97.75 85 ILE A N 1
ATOM 606 C CA . ILE A 1 85 ? -12.866 0.274 -4.838 1.00 97.75 85 ILE A CA 1
ATOM 607 C C . ILE A 1 85 ? -13.029 0.045 -3.336 1.00 97.75 85 ILE A C 1
ATOM 609 O O . ILE A 1 85 ? -12.524 -0.943 -2.810 1.00 97.75 85 ILE A O 1
ATOM 613 N N . SER A 1 86 ? -13.725 0.938 -2.632 1.00 96.12 86 SER A N 1
ATOM 614 C CA . SER A 1 86 ? -13.990 0.786 -1.197 1.00 96.12 86 SER A CA 1
ATOM 615 C C . SER A 1 86 ? -15.470 0.997 -0.893 1.00 96.12 86 SER A C 1
ATOM 617 O O . SER A 1 86 ? -15.946 2.124 -0.840 1.00 96.12 86 SER A O 1
ATOM 619 N N . ASN A 1 87 ? -16.180 -0.106 -0.673 1.00 95.06 87 ASN A N 1
ATOM 620 C CA . ASN A 1 87 ? -17.559 -0.168 -0.187 1.00 95.06 87 ASN A CA 1
ATOM 621 C C . ASN A 1 87 ? -17.642 -0.521 1.312 1.00 95.06 87 ASN A C 1
ATOM 623 O O . ASN A 1 87 ? -18.731 -0.512 1.879 1.00 95.06 87 ASN A O 1
ATOM 627 N N . GLY A 1 88 ? -16.512 -0.863 1.934 1.00 95.69 88 GLY A N 1
ATOM 628 C CA . GLY A 1 88 ? -16.368 -1.102 3.368 1.00 95.69 88 GLY A CA 1
ATOM 6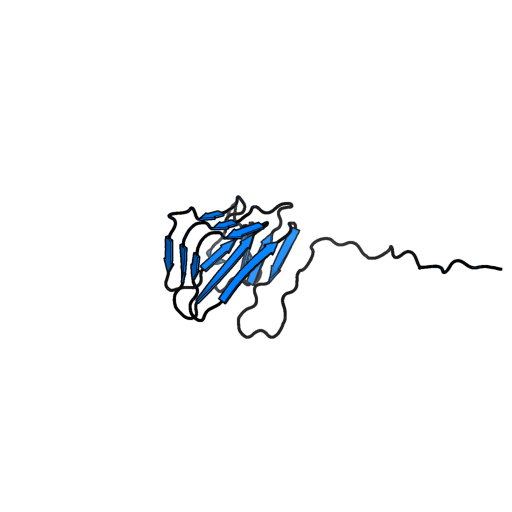29 C C . GLY A 1 88 ? -15.965 0.148 4.164 1.00 95.69 88 GLY A C 1
ATOM 630 O O . GLY A 1 88 ? -15.816 1.237 3.607 1.00 95.69 88 GLY A O 1
ATOM 631 N N . LEU A 1 89 ? -15.748 -0.014 5.473 1.00 97.44 89 LEU A N 1
ATOM 632 C CA . LEU A 1 89 ? -15.316 1.053 6.379 1.00 97.44 89 LEU A CA 1
ATOM 633 C C . LEU A 1 89 ? -13.786 1.168 6.403 1.00 97.44 89 LEU A C 1
ATOM 635 O O . LEU A 1 89 ? -13.081 0.176 6.583 1.00 97.44 89 LEU A O 1
ATOM 639 N N . ILE A 1 90 ? -13.272 2.392 6.293 1.00 98.06 90 ILE A N 1
ATOM 640 C CA . ILE A 1 90 ? -11.875 2.718 6.598 1.00 98.06 90 ILE A CA 1
ATOM 641 C C . ILE A 1 90 ? -11.879 3.765 7.709 1.00 98.06 90 ILE A C 1
ATOM 643 O O . ILE A 1 90 ? -12.444 4.842 7.537 1.00 98.06 90 ILE A O 1
ATOM 647 N N . ASN A 1 91 ? -11.268 3.444 8.848 1.00 98.06 91 ASN A N 1
ATOM 648 C CA . ASN A 1 91 ? -11.216 4.305 10.021 1.00 98.06 91 ASN A CA 1
ATOM 649 C C . ASN A 1 91 ? -9.764 4.574 10.441 1.00 98.06 91 ASN A C 1
ATOM 651 O O . ASN A 1 91 ? -9.055 3.668 10.877 1.00 98.06 91 ASN A O 1
ATOM 655 N N . ALA A 1 92 ? -9.351 5.835 10.342 1.00 97.81 92 ALA A N 1
ATOM 656 C CA . ALA A 1 92 ? -8.052 6.332 10.788 1.00 97.81 92 ALA A CA 1
ATOM 657 C C . ALA A 1 92 ? -8.264 7.594 11.644 1.00 97.81 92 ALA A C 1
ATOM 659 O O . ALA A 1 92 ? -8.126 8.714 11.143 1.00 97.81 92 ALA A O 1
ATOM 660 N N . PRO A 1 93 ? -8.686 7.447 12.915 1.00 97.31 93 PRO A N 1
ATOM 661 C CA . PRO A 1 93 ? -9.041 8.587 13.752 1.00 97.31 93 PRO A CA 1
ATOM 662 C C . PRO A 1 93 ? -7.862 9.551 13.886 1.00 97.31 93 PRO A C 1
ATOM 664 O O . PRO A 1 93 ? -6.744 9.127 14.168 1.00 97.31 93 PRO A O 1
ATOM 667 N N . THR A 1 94 ? -8.108 10.844 13.659 1.00 95.62 94 THR A N 1
ATOM 668 C CA . THR A 1 94 ? -7.088 11.914 13.691 1.00 95.62 94 THR A CA 1
ATOM 669 C C . THR A 1 94 ? -5.842 11.646 12.831 1.00 95.62 94 THR A C 1
ATOM 671 O O . THR A 1 94 ? -4.809 12.269 13.053 1.00 95.62 94 THR A O 1
ATOM 674 N N . GLY A 1 95 ? -5.915 10.702 11.892 1.00 94.62 95 GLY A N 1
ATOM 675 C CA . GLY A 1 95 ? -4.848 10.336 10.973 1.00 94.62 95 GLY A CA 1
ATOM 676 C C . GLY A 1 95 ? -5.251 10.586 9.523 1.00 94.62 95 GLY A C 1
ATOM 677 O O . GLY A 1 95 ? -6.193 11.329 9.249 1.00 94.62 95 GLY A O 1
ATOM 678 N N . ALA A 1 96 ? -4.533 9.973 8.583 1.00 94.50 96 ALA A N 1
ATOM 679 C CA . ALA A 1 96 ? -4.759 10.171 7.153 1.00 94.50 96 ALA A CA 1
ATOM 680 C C . ALA A 1 96 ? -5.303 8.908 6.480 1.00 94.50 96 ALA A C 1
ATOM 682 O O . ALA A 1 96 ? -4.864 7.796 6.768 1.00 94.50 96 ALA A O 1
ATOM 683 N N . ILE A 1 97 ? -6.222 9.086 5.534 1.00 96.06 97 ILE A N 1
ATOM 684 C CA . ILE A 1 97 ? -6.639 8.031 4.610 1.00 96.06 97 ILE A CA 1
ATOM 685 C C . ILE A 1 97 ? -6.238 8.479 3.209 1.00 96.06 97 ILE A C 1
ATOM 687 O O . ILE A 1 97 ? -6.769 9.462 2.696 1.00 96.06 97 ILE A O 1
ATOM 691 N N . THR A 1 98 ? -5.310 7.756 2.592 1.00 95.31 98 THR A N 1
ATOM 692 C CA . THR A 1 98 ? -4.809 8.041 1.246 1.00 95.31 98 THR A CA 1
ATOM 693 C C . THR A 1 98 ? -5.208 6.912 0.316 1.00 95.31 98 THR A C 1
ATOM 695 O O . THR A 1 98 ? -4.932 5.743 0.578 1.00 95.31 98 THR A O 1
ATOM 698 N N . THR A 1 99 ? -5.834 7.243 -0.808 1.00 95.31 99 THR A N 1
ATOM 699 C CA . THR A 1 99 ? -6.117 6.263 -1.860 1.00 95.31 99 THR A CA 1
ATOM 700 C C . THR A 1 99 ? -5.676 6.824 -3.199 1.00 95.31 99 THR A C 1
ATOM 702 O O . THR A 1 99 ? -5.913 8.000 -3.472 1.00 95.31 99 THR A O 1
ATOM 705 N N . ALA A 1 100 ? -5.023 6.009 -4.024 1.00 94.25 100 ALA A N 1
ATOM 706 C CA . ALA A 1 100 ? -4.687 6.408 -5.384 1.00 94.25 100 ALA A CA 1
ATOM 707 C C . ALA A 1 100 ? -4.771 5.229 -6.351 1.00 94.25 100 ALA A C 1
ATOM 709 O O . ALA A 1 100 ? -4.323 4.117 -6.053 1.00 94.25 100 ALA A O 1
ATOM 710 N N . SER A 1 101 ? -5.333 5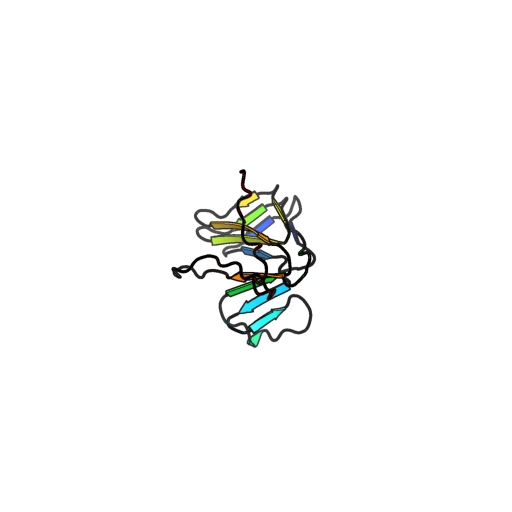.517 -7.524 1.00 96.00 101 SER A N 1
ATOM 711 C CA . SER A 1 101 ? -5.287 4.626 -8.679 1.00 96.00 101 SER A CA 1
ATOM 712 C C . SER A 1 101 ? -4.115 5.022 -9.574 1.00 96.00 101 SER A C 1
ATOM 714 O O . SER A 1 101 ? -3.870 6.208 -9.789 1.00 96.00 101 SER A O 1
ATOM 716 N N . VAL A 1 102 ? -3.371 4.035 -10.058 1.00 94.69 102 VAL A N 1
ATOM 717 C CA . VAL A 1 102 ? -2.042 4.214 -10.641 1.00 94.69 102 VAL A CA 1
ATOM 718 C C . VAL A 1 102 ? -1.991 3.442 -11.943 1.00 94.69 102 VAL A C 1
ATOM 720 O O . VAL A 1 102 ? -2.242 2.238 -11.975 1.00 94.69 102 VAL A O 1
ATOM 723 N N . THR A 1 103 ? -1.660 4.123 -13.031 1.00 94.44 103 THR A N 1
ATOM 724 C CA . THR A 1 103 ? -1.424 3.443 -14.301 1.00 94.44 103 THR A CA 1
ATOM 725 C C . THR A 1 103 ? -0.155 2.595 -14.229 1.00 94.44 103 THR A C 1
ATOM 727 O O . THR A 1 103 ? 0.722 2.800 -13.388 1.00 94.44 103 THR A O 1
ATOM 730 N N . GLY A 1 104 ? -0.062 1.603 -15.109 1.00 93.75 104 GLY A N 1
ATOM 731 C CA . GLY A 1 104 ? 1.153 0.818 -15.243 1.00 93.75 104 GLY A CA 1
ATOM 732 C C . GLY A 1 104 ? 2.349 1.634 -15.721 1.00 93.75 104 GLY A C 1
ATOM 733 O O . GLY A 1 104 ? 2.212 2.755 -16.211 1.00 93.75 104 GLY A O 1
ATOM 734 N N . ASN A 1 105 ? 3.532 1.041 -15.590 1.00 96.12 105 ASN A N 1
ATOM 735 C CA . ASN A 1 105 ? 4.817 1.642 -15.948 1.00 96.12 105 ASN A CA 1
ATOM 736 C C . ASN A 1 105 ? 5.114 2.962 -15.207 1.00 96.12 105 ASN A C 1
ATOM 738 O O . ASN A 1 105 ? 5.759 3.859 -15.750 1.00 96.12 105 ASN A O 1
ATOM 742 N N . GLN A 1 106 ? 4.668 3.065 -13.953 1.00 94.69 106 GLN A N 1
ATOM 743 C CA . GLN A 1 106 ? 4.869 4.238 -13.100 1.00 94.69 106 GLN A CA 1
ATOM 744 C C . GLN A 1 106 ? 5.673 3.905 -11.846 1.00 94.69 106 GLN A C 1
ATOM 746 O O . GLN A 1 106 ? 5.714 2.768 -11.373 1.00 94.69 106 GLN A O 1
ATOM 751 N N . THR A 1 107 ? 6.288 4.934 -11.272 1.00 94.31 107 THR A N 1
ATOM 752 C CA . THR A 1 107 ? 6.838 4.891 -9.917 1.00 94.31 107 THR A CA 1
ATOM 753 C C . THR A 1 107 ? 6.235 6.016 -9.096 1.00 94.31 107 THR A C 1
ATOM 755 O O . THR A 1 107 ? 6.227 7.165 -9.529 1.00 94.31 107 THR A O 1
ATOM 758 N N . ILE A 1 108 ? 5.759 5.690 -7.898 1.00 91.69 108 ILE A N 1
ATOM 759 C CA . ILE A 1 108 ? 5.231 6.662 -6.943 1.00 91.69 108 ILE A CA 1
ATOM 760 C C . ILE A 1 108 ? 6.279 6.905 -5.877 1.00 91.69 108 ILE A C 1
ATOM 762 O O . ILE A 1 108 ? 6.739 5.952 -5.252 1.00 91.69 108 ILE A O 1
ATOM 766 N N . ARG A 1 109 ? 6.633 8.165 -5.631 1.00 90.56 109 ARG A N 1
ATOM 767 C CA . ARG A 1 109 ? 7.463 8.546 -4.484 1.00 90.56 109 ARG A CA 1
ATOM 768 C C . ARG A 1 109 ? 6.584 8.730 -3.251 1.00 90.56 109 ARG A C 1
ATOM 770 O O . ARG A 1 109 ? 5.583 9.439 -3.298 1.00 90.56 109 ARG A O 1
ATOM 777 N N . LEU A 1 110 ? 6.964 8.079 -2.157 1.00 84.94 110 LEU A N 1
ATOM 778 C CA . LEU A 1 110 ? 6.327 8.253 -0.859 1.00 84.94 110 LEU A CA 1
ATOM 779 C C . LEU A 1 110 ? 7.018 9.422 -0.157 1.00 84.94 110 LEU A C 1
ATOM 781 O O . LEU A 1 110 ? 8.233 9.406 0.039 1.00 84.94 110 LEU A O 1
ATOM 785 N N . GLN A 1 111 ? 6.257 10.461 0.178 1.00 70.81 111 GLN A N 1
ATOM 786 C CA . GLN A 1 111 ? 6.797 11.594 0.920 1.00 70.81 111 GLN A CA 1
ATOM 787 C C . GLN A 1 111 ? 6.959 11.217 2.392 1.00 70.81 111 GLN A C 1
ATOM 789 O O . GLN A 1 111 ? 6.025 10.731 3.030 1.00 70.81 111 GLN A O 1
ATOM 794 N N . VAL A 1 112 ? 8.138 11.490 2.940 1.00 57.75 112 VAL A N 1
ATOM 795 C CA . VAL A 1 112 ? 8.381 11.396 4.379 1.00 57.75 112 VAL A CA 1
ATOM 796 C C . VAL A 1 112 ? 7.794 12.653 5.043 1.00 57.75 112 VAL A C 1
ATOM 798 O O . VAL A 1 112 ? 8.073 13.759 4.559 1.00 57.75 112 VAL A O 1
ATOM 801 N N . PRO A 1 113 ? 6.996 12.536 6.125 1.00 48.03 113 PRO A N 1
ATOM 802 C CA . PRO A 1 113 ? 6.509 13.694 6.871 1.00 48.03 113 PRO A CA 1
ATOM 803 C C . PRO A 1 113 ? 7.667 14.631 7.251 1.00 48.03 113 PRO A C 1
ATOM 805 O O . PRO A 1 113 ? 8.630 14.202 7.882 1.00 48.03 113 PRO A O 1
ATOM 808 N N . GLY A 1 114 ? 7.584 15.901 6.837 1.00 43.53 114 GLY A N 1
ATOM 809 C CA . GLY A 1 114 ? 8.631 16.915 7.039 1.00 43.53 114 GLY A CA 1
ATOM 810 C C . GLY A 1 114 ? 9.427 17.306 5.785 1.00 43.53 114 GLY A C 1
ATOM 811 O O . GLY A 1 114 ? 10.212 18.249 5.848 1.00 43.53 114 GLY A O 1
ATOM 812 N N . SER A 1 115 ? 9.213 16.645 4.641 1.00 46.69 115 SER A N 1
ATOM 813 C CA . SER A 1 115 ? 9.821 17.039 3.363 1.00 46.69 115 SER A CA 1
ATOM 814 C C . SER A 1 115 ? 8.910 17.998 2.581 1.00 46.69 115 SER A C 1
ATOM 816 O O . SER A 1 115 ? 7.752 17.687 2.314 1.00 46.69 115 SER A O 1
ATOM 818 N N . LEU A 1 116 ? 9.431 19.174 2.214 1.00 44.59 116 LEU A N 1
ATOM 819 C CA . LEU A 1 116 ? 8.716 20.270 1.530 1.00 44.59 116 LEU A CA 1
ATOM 820 C C . LEU A 1 116 ? 8.520 20.064 0.013 1.00 44.59 116 LEU A C 1
ATOM 822 O O . LEU A 1 116 ? 8.076 20.981 -0.674 1.00 44.59 116 LEU A O 1
ATOM 826 N N . LEU A 1 117 ? 8.859 18.896 -0.535 1.00 47.12 117 LEU A N 1
ATOM 827 C CA . LEU A 1 117 ? 8.892 18.670 -1.983 1.00 47.12 117 LEU A CA 1
ATOM 828 C C . LEU A 1 117 ? 7.852 17.633 -2.403 1.00 47.12 117 LEU A C 1
ATOM 830 O O . LEU A 1 117 ? 7.848 16.524 -1.875 1.00 47.12 117 LEU A O 1
ATOM 834 N N . GLY A 1 118 ? 6.964 18.068 -3.305 1.00 52.41 118 GLY A N 1
ATOM 835 C CA . GLY A 1 118 ? 5.676 17.490 -3.697 1.00 52.41 118 GLY A CA 1
ATOM 836 C C . GLY A 1 118 ? 5.679 16.088 -4.315 1.00 52.41 118 GLY A C 1
ATOM 837 O O . GLY A 1 118 ? 6.708 15.463 -4.550 1.00 52.41 118 GLY A O 1
ATOM 838 N N . PHE A 1 119 ? 4.466 15.600 -4.575 1.00 50.88 119 PHE A N 1
ATOM 839 C CA . PHE A 1 119 ? 4.198 14.365 -5.306 1.00 50.88 119 PHE A CA 1
ATOM 840 C C . PHE A 1 119 ? 4.629 14.517 -6.774 1.00 50.88 119 PHE A C 1
ATOM 842 O O . PHE A 1 119 ? 4.002 15.256 -7.531 1.00 50.88 119 PHE A O 1
ATOM 849 N N . GLU A 1 120 ? 5.689 13.817 -7.178 1.00 50.75 120 GLU A N 1
ATOM 850 C CA . GLU A 1 120 ? 6.143 13.752 -8.570 1.00 50.75 120 GLU A CA 1
ATOM 851 C C . GLU A 1 120 ? 5.829 12.371 -9.158 1.00 50.75 120 GLU A C 1
ATOM 853 O O . GLU A 1 120 ? 6.287 11.340 -8.658 1.00 50.75 120 GLU A O 1
ATOM 858 N N . VAL A 1 121 ? 5.040 12.349 -10.234 1.00 53.66 121 VAL A N 1
ATOM 859 C CA . VAL A 1 121 ? 4.817 11.153 -11.054 1.00 53.66 121 VAL A CA 1
ATOM 860 C C . VAL A 1 121 ? 5.861 11.163 -12.162 1.00 53.66 121 VAL A C 1
ATOM 862 O O . VAL A 1 121 ? 5.773 11.962 -13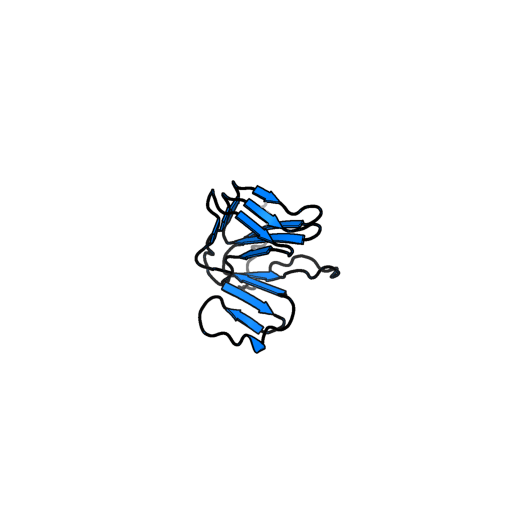.093 1.00 53.66 121 VAL A O 1
ATOM 865 N N . GLN A 1 122 ? 6.865 10.293 -12.060 1.00 43.09 122 GLN A N 1
ATOM 866 C CA . GLN A 1 122 ? 7.886 10.157 -13.095 1.00 43.09 122 GLN A CA 1
ATOM 867 C C . GLN A 1 122 ? 7.475 9.053 -14.074 1.00 43.09 122 GLN A C 1
ATOM 869 O O . GLN A 1 122 ? 7.542 7.864 -13.756 1.00 43.09 122 GLN A O 1
ATOM 874 N N . THR A 1 123 ? 7.060 9.451 -15.277 1.00 42.34 123 THR A N 1
ATOM 875 C CA . THR A 1 123 ? 6.741 8.529 -16.371 1.00 42.34 123 THR A CA 1
ATOM 876 C C . THR A 1 123 ? 8.024 7.899 -16.907 1.00 42.34 123 THR A C 1
ATOM 878 O O . THR A 1 123 ? 8.888 8.595 -17.445 1.00 42.34 123 THR A O 1
ATOM 881 N N . ALA A 1 124 ? 8.165 6.580 -16.800 1.00 49.66 124 ALA A N 1
ATOM 882 C CA . ALA A 1 124 ? 9.280 5.868 -17.410 1.00 49.66 124 ALA A CA 1
ATOM 883 C C . ALA A 1 124 ? 8.976 5.588 -18.888 1.00 49.66 124 ALA A C 1
ATOM 885 O O . ALA A 1 124 ? 8.498 4.509 -19.224 1.00 49.66 124 ALA A O 1
ATOM 886 N N . SER A 1 125 ? 9.223 6.559 -19.772 1.00 47.50 125 SER A N 1
ATOM 887 C CA . SER A 1 125 ? 9.429 6.340 -21.214 1.00 47.50 125 SER A CA 1
ATOM 888 C C . SER A 1 125 ? 10.048 7.590 -21.834 1.00 47.50 125 SER A C 1
ATOM 890 O O . SER A 1 125 ? 9.421 8.644 -21.890 1.00 47.50 125 SER A O 1
ATOM 892 N N . GLY A 1 126 ? 11.302 7.475 -22.273 1.00 52.25 126 GLY A N 1
ATOM 893 C CA . GLY A 1 126 ? 11.972 8.517 -23.037 1.00 52.25 126 GLY A CA 1
ATOM 894 C C . GLY A 1 126 ? 11.370 8.630 -24.431 1.00 52.25 126 GLY A C 1
ATOM 895 O O . GLY A 1 126 ? 11.432 7.678 -25.200 1.00 52.25 126 GLY A O 1
ATOM 896 N N . ILE A 1 127 ? 10.834 9.804 -24.751 1.00 44.16 127 ILE A N 1
ATOM 897 C CA . ILE A 1 127 ? 10.671 10.307 -26.114 1.00 44.16 127 ILE A CA 1
ATOM 898 C C . ILE A 1 127 ? 10.911 11.819 -26.011 1.00 44.16 127 ILE A C 1
ATOM 900 O O . ILE A 1 127 ? 10.248 12.505 -25.235 1.00 44.16 127 ILE A O 1
ATOM 904 N N . LEU A 1 128 ? 11.921 12.329 -26.719 1.00 48.88 128 LEU A N 1
ATOM 905 C CA . LEU A 1 128 ? 12.138 13.770 -26.868 1.00 48.88 128 LEU A CA 1
ATOM 906 C C . LEU A 1 128 ? 10.903 14.373 -27.558 1.00 48.88 128 LEU A C 1
ATOM 908 O O . LEU A 1 128 ? 10.419 13.757 -28.509 1.00 48.88 128 LEU A O 1
ATOM 912 N N . PRO A 1 129 ? 10.408 15.563 -27.176 1.00 45.16 129 PRO A N 1
ATOM 913 C CA . PRO A 1 129 ? 9.365 16.234 -27.938 1.00 45.16 129 PRO A CA 1
ATOM 914 C C . PRO A 1 129 ? 9.994 16.876 -29.184 1.00 45.16 129 PRO A C 1
ATOM 916 O O . PRO A 1 129 ? 10.148 18.089 -29.278 1.00 45.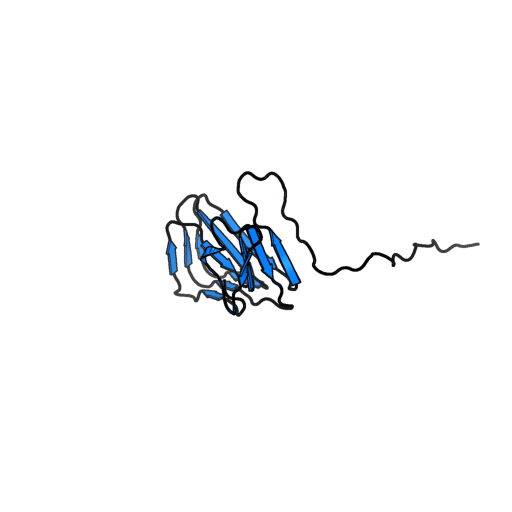16 129 PRO A O 1
ATOM 919 N N . ALA A 1 130 ? 10.393 16.044 -30.141 1.00 54.03 130 ALA A N 1
ATOM 920 C CA . ALA A 1 130 ? 10.502 16.423 -31.539 1.00 54.03 130 ALA A CA 1
ATOM 921 C C . ALA A 1 130 ? 9.206 15.959 -32.202 1.00 54.03 130 ALA A C 1
ATOM 923 O O . ALA A 1 130 ? 9.181 14.876 -32.760 1.00 54.03 130 ALA A O 1
ATOM 924 N N . ASP A 1 131 ? 8.128 16.713 -31.973 1.00 52.72 131 ASP A N 1
ATOM 925 C CA . ASP A 1 131 ? 6.913 16.771 -32.799 1.00 52.72 131 ASP A CA 1
ATOM 926 C C . ASP A 1 131 ? 5.887 17.677 -32.099 1.00 52.72 131 ASP A C 1
ATOM 928 O O . ASP A 1 131 ? 4.911 17.240 -31.492 1.00 52.72 131 ASP A O 1
ATOM 932 N N . LEU A 1 132 ? 6.124 18.988 -32.167 1.00 44.53 132 LEU A N 1
ATOM 933 C CA . LEU A 1 132 ? 5.025 19.948 -32.144 1.00 44.53 132 LEU A CA 1
ATOM 934 C C . LEU A 1 132 ? 4.867 20.451 -33.580 1.00 44.53 132 LEU A C 1
ATOM 936 O O . LEU A 1 132 ? 5.788 21.105 -34.078 1.00 44.53 132 LEU A O 1
ATOM 940 N N . PRO A 1 133 ? 3.745 20.183 -34.272 1.00 49.34 133 PRO A N 1
ATOM 941 C CA . PRO A 1 133 ? 3.459 20.907 -35.495 1.00 49.34 133 PRO A CA 1
ATOM 942 C C . PRO A 1 133 ? 3.289 22.379 -35.110 1.00 49.34 133 PRO A C 1
ATOM 944 O O . PRO A 1 133 ? 2.433 22.729 -34.295 1.00 49.34 133 PRO A O 1
ATOM 947 N N . LEU A 1 134 ? 4.149 23.242 -35.658 1.00 44.75 134 LEU A N 1
ATOM 948 C CA . LEU A 1 134 ? 3.978 24.687 -35.569 1.00 44.75 134 LEU A CA 1
ATOM 949 C C . LEU A 1 134 ? 2.573 25.013 -36.078 1.00 44.75 134 LEU A C 1
ATOM 951 O O . LEU A 1 134 ? 2.239 24.725 -37.226 1.00 44.75 134 LEU A O 1
ATOM 955 N N . CYS A 1 135 ? 1.751 25.596 -35.211 1.00 42.56 135 CYS A N 1
ATOM 956 C CA . CYS A 1 135 ? 0.464 26.150 -35.589 1.00 42.56 135 CYS A CA 1
ATOM 957 C C . CYS A 1 135 ? 0.736 27.280 -36.597 1.00 42.56 135 CYS A C 1
ATOM 959 O O . CYS A 1 135 ? 1.130 28.378 -36.207 1.00 42.56 135 CYS A O 1
ATOM 961 N N . GLN A 1 136 ? 0.620 26.997 -37.895 1.00 56.12 136 GLN A N 1
ATOM 962 C CA . GLN A 1 136 ? 0.618 28.034 -38.920 1.00 56.12 136 GLN A CA 1
ATOM 963 C C . GLN A 1 136 ? -0.807 28.587 -39.030 1.00 56.12 136 GLN A C 1
ATOM 965 O O . GLN A 1 136 ? -1.728 27.816 -39.312 1.00 56.12 136 GLN A O 1
ATOM 970 N N . PRO A 1 137 ? -1.031 29.894 -38.815 1.00 50.84 137 PRO A N 1
ATOM 971 C CA . PRO A 1 137 ? -2.323 30.491 -39.102 1.00 50.84 137 PRO A CA 1
ATOM 972 C C . PRO A 1 137 ? -2.561 30.511 -40.617 1.00 50.84 137 PRO A C 1
ATOM 974 O O . PRO A 1 137 ? -1.712 30.932 -41.403 1.00 50.84 137 PRO A O 1
ATOM 977 N N . ILE A 1 138 ? -3.737 30.028 -41.007 1.00 58.91 138 ILE A N 1
ATOM 978 C CA . ILE A 1 138 ? -4.240 30.001 -42.379 1.00 58.91 138 ILE A CA 1
ATOM 979 C C . ILE A 1 138 ? -4.778 31.409 -42.720 1.00 58.91 138 ILE A C 1
ATOM 981 O O . ILE A 1 138 ? -5.530 31.986 -41.936 1.00 58.91 138 ILE A O 1
ATOM 985 N N . TYR A 1 139 ? -4.350 31.951 -43.867 1.00 44.41 139 TYR A N 1
ATOM 986 C CA . TYR A 1 139 ? -4.672 33.269 -44.458 1.00 44.41 139 TYR A CA 1
ATOM 987 C C . TYR A 1 139 ? -6.173 33.479 -44.781 1.00 44.41 139 TYR A C 1
ATOM 989 O O . TYR A 1 139 ? -6.934 32.510 -44.832 1.00 44.41 139 TYR A O 1
ATOM 997 N N . PRO A 1 140 ? -6.596 34.715 -45.127 1.00 63.34 140 PRO A N 1
ATOM 998 C CA . PRO A 1 140 ? -6.977 34.915 -46.535 1.00 63.34 140 PRO A CA 1
ATOM 999 C C . PRO A 1 140 ? -6.548 36.267 -47.148 1.00 63.34 140 PRO A C 1
ATOM 1001 O O . PRO A 1 140 ? -6.060 37.157 -46.457 1.00 63.34 140 PRO A O 1
ATOM 1004 N N . HIS A 1 141 ? -6.703 36.316 -48.476 1.00 48.69 141 HIS A N 1
ATOM 1005 C CA . HIS A 1 141 ? -6.287 37.309 -49.479 1.00 48.69 141 HIS A CA 1
ATOM 1006 C C . HIS A 1 141 ? -6.634 38.777 -49.216 1.00 48.69 141 HIS A C 1
ATOM 1008 O O . HIS A 1 141 ? -7.738 39.044 -48.692 1.00 48.69 141 HIS A O 1
#